Protein AF-A0A844EDI8-F1 (afdb_monomer)

Foldseek 3Di:
DPDDADPVVLVVLLVVLVVLVVVLCVDPLLVPDDPLLNVLLSVLSNQLSNCLCVPVVDDQQRDALVSLCCSLLQVCLAPDQDDLSNLLSNLSSVLSSLVSCCVVVVYPPSVRNNVSSVPDDSVSSVVSNVPVVSYDPVSVVVNCVVVVD

Secondary structure (DSSP, 8-state):
------HHHHHHHHHHHHHHHHHHHTSHHHHTS-HHHHHHHHHHHHHHHHHHHHHH---GGG--HHHHHHIIIIIHHHH----HHHHHHHHHHHHHHHHHHHHTTS-S-HHHHHHHHHT--HHHHHHHHH-GGG--HHHHHHHHHHHT-

Solvent-accessible surface area (backbone atoms only — not comparable to full-atom values): 8331 Å² total; per-residue (Å²): 132,84,88,72,94,48,70,70,58,50,50,52,51,51,53,50,48,51,57,49,47,61,56,43,64,78,34,72,63,47,67,72,44,53,72,67,32,54,73,38,35,66,59,51,55,50,50,50,54,50,50,33,32,75,77,65,71,34,51,67,79,62,68,43,42,66,56,52,44,45,40,58,63,44,47,40,27,19,61,54,68,72,57,70,67,47,52,66,25,45,58,66,40,49,47,45,48,42,53,51,34,33,78,68,68,52,29,86,58,41,69,54,44,42,54,38,50,69,72,56,57,62,64,58,39,58,54,39,52,69,41,68,89,53,38,41,75,67,22,51,56,51,42,32,67,74,72,71,105

Structure (mmCIF, N/CA/C/O backbone):
data_AF-A0A844EDI8-F1
#
_entry.id   AF-A0A844EDI8-F1
#
loop_
_atom_site.group_PDB
_atom_site.id
_atom_site.type_symbol
_atom_site.label_atom_id
_atom_site.label_alt_id
_atom_site.label_comp_id
_atom_site.label_asym_id
_atom_site.label_entity_id
_atom_site.label_seq_id
_atom_site.pdbx_PDB_ins_code
_atom_site.Cartn_x
_atom_site.Cartn_y
_atom_site.Cartn_z
_atom_site.occupancy
_atom_site.B_iso_or_equiv
_atom_site.auth_seq_id
_atom_site.auth_comp_id
_atom_site.auth_asym_id
_atom_site.auth_atom_id
_atom_site.pdbx_PDB_model_num
ATOM 1 N N . MET A 1 1 ? -7.913 26.130 6.653 1.00 49.84 1 MET A N 1
ATOM 2 C CA . MET A 1 1 ? -6.502 25.740 6.841 1.00 49.84 1 MET A CA 1
ATOM 3 C C . MET A 1 1 ? -6.221 24.558 5.940 1.00 49.84 1 MET A C 1
ATOM 5 O O . MET A 1 1 ? -6.791 23.494 6.164 1.00 49.84 1 MET A O 1
ATOM 9 N N . GLU A 1 2 ? -5.421 24.758 4.898 1.00 63.56 2 GLU A N 1
ATOM 10 C CA . GLU A 1 2 ? -4.873 23.645 4.121 1.00 63.56 2 GLU A CA 1
ATOM 11 C C . GLU A 1 2 ? -3.964 22.821 5.035 1.00 63.56 2 GLU A C 1
ATOM 13 O O . GLU A 1 2 ? -3.170 23.378 5.795 1.00 63.56 2 GLU A O 1
ATOM 18 N N . GLN A 1 3 ? -4.125 21.497 5.033 1.00 73.31 3 GLN A N 1
ATOM 19 C CA . GLN A 1 3 ? -3.172 20.645 5.735 1.00 73.31 3 GLN A CA 1
ATOM 20 C C . GLN A 1 3 ? -1.821 20.768 5.035 1.00 73.31 3 GLN A C 1
ATOM 22 O O . GLN A 1 3 ? -1.755 20.678 3.813 1.00 73.31 3 GLN A O 1
ATOM 27 N N . GLN A 1 4 ? -0.761 20.959 5.813 1.00 85.88 4 GLN A N 1
ATOM 28 C CA . GLN A 1 4 ? 0.613 20.949 5.326 1.00 85.88 4 GLN A CA 1
ATOM 29 C C . GLN A 1 4 ? 1.324 19.696 5.827 1.00 85.88 4 GLN A C 1
ATOM 31 O O . GLN A 1 4 ? 0.947 19.111 6.847 1.00 85.88 4 GLN A O 1
ATOM 36 N N . TYR A 1 5 ? 2.349 19.274 5.091 1.00 90.19 5 TYR A N 1
ATOM 37 C CA . TYR A 1 5 ? 3.198 18.169 5.508 1.00 90.19 5 TYR A CA 1
ATOM 38 C C . TYR A 1 5 ? 3.889 18.491 6.840 1.00 90.19 5 TYR A C 1
ATOM 40 O O . TYR A 1 5 ? 4.340 19.610 7.071 1.00 90.19 5 TYR A O 1
ATOM 48 N N . SER A 1 6 ? 3.989 17.486 7.708 1.00 92.94 6 SER A N 1
ATOM 49 C CA . SER A 1 6 ? 4.688 17.573 8.989 1.00 92.94 6 SER A CA 1
ATOM 50 C C . SER A 1 6 ? 5.499 16.305 9.204 1.00 92.94 6 SER A C 1
ATOM 52 O O . SER A 1 6 ? 4.940 15.208 9.185 1.00 92.94 6 SER A O 1
ATOM 54 N N . GLU A 1 7 ? 6.802 16.458 9.435 1.00 91.88 7 GLU A N 1
ATOM 55 C CA . GLU A 1 7 ? 7.708 15.341 9.726 1.00 91.88 7 GLU A CA 1
ATOM 56 C C . GLU A 1 7 ? 7.331 14.617 11.017 1.00 91.88 7 GLU A C 1
ATOM 58 O O . GLU A 1 7 ? 7.345 13.392 11.066 1.00 91.88 7 GLU A O 1
ATOM 63 N N . VAL A 1 8 ? 6.900 15.361 12.038 1.00 92.75 8 VAL A N 1
ATOM 64 C CA . VAL A 1 8 ? 6.446 14.792 13.314 1.00 92.75 8 VAL A CA 1
ATOM 65 C C . VAL A 1 8 ? 5.238 13.877 13.104 1.00 92.75 8 VAL A C 1
ATOM 67 O O . VAL A 1 8 ? 5.166 12.785 13.665 1.00 92.75 8 VAL A O 1
ATOM 70 N N . GLU A 1 9 ? 4.282 14.296 12.277 1.00 92.25 9 GLU A N 1
ATOM 71 C CA . GLU A 1 9 ? 3.125 13.463 11.940 1.00 92.25 9 GLU A CA 1
ATOM 72 C C . GLU A 1 9 ? 3.503 12.291 11.021 1.00 92.25 9 GLU A C 1
ATOM 74 O O . GLU A 1 9 ? 2.977 11.190 11.193 1.00 92.25 9 GLU A O 1
ATOM 79 N N . ALA A 1 10 ? 4.455 12.480 10.101 1.00 91.62 10 ALA A N 1
ATOM 80 C CA . ALA A 1 10 ? 4.988 11.389 9.287 1.00 91.62 10 ALA A CA 1
ATOM 81 C C . ALA A 1 10 ? 5.599 10.293 10.173 1.00 91.62 10 ALA A C 1
ATOM 83 O O . ALA A 1 10 ? 5.249 9.122 10.026 1.00 91.62 10 ALA A O 1
ATOM 84 N N . GLU A 1 11 ? 6.432 10.673 11.144 1.00 92.62 11 GLU A N 1
ATOM 85 C CA . GLU A 1 11 ? 7.058 9.751 12.093 1.00 92.62 11 GLU A CA 1
ATOM 86 C C . GLU A 1 11 ? 6.005 9.001 12.913 1.00 92.62 11 GLU A C 1
ATOM 88 O O . GLU A 1 11 ? 6.037 7.774 13.017 1.00 92.62 11 GLU A O 1
ATOM 93 N N . LYS A 1 12 ? 4.973 9.703 13.402 1.00 94.38 12 LYS A N 1
ATOM 94 C CA . LYS A 1 12 ? 3.835 9.055 14.074 1.00 94.38 12 LYS A CA 1
ATOM 95 C C . LYS A 1 12 ? 3.142 8.040 13.171 1.00 94.38 12 LYS A C 1
ATOM 97 O O . LYS A 1 12 ? 2.712 6.988 13.651 1.00 94.38 12 LYS A O 1
ATOM 102 N N . HIS A 1 13 ? 2.975 8.327 11.882 1.00 92.81 13 HIS A N 1
ATOM 103 C CA . HIS A 1 13 ? 2.382 7.378 10.944 1.00 92.81 13 HIS A CA 1
ATOM 104 C C . HIS A 1 13 ? 3.273 6.151 10.725 1.00 92.81 13 HIS A C 1
ATOM 106 O O . HIS A 1 13 ? 2.755 5.029 10.737 1.00 92.81 13 HIS A O 1
ATOM 112 N N . PHE A 1 14 ? 4.590 6.331 10.609 1.00 92.75 14 PHE A N 1
ATOM 113 C CA . PHE A 1 14 ? 5.545 5.228 10.506 1.00 92.75 14 PHE A CA 1
ATOM 114 C C . PHE A 1 14 ? 5.565 4.356 11.760 1.00 92.75 14 PHE A C 1
ATOM 116 O O . PHE A 1 14 ? 5.461 3.131 11.657 1.00 92.75 14 PHE A O 1
ATOM 123 N N . GLU A 1 15 ? 5.606 4.966 12.940 1.00 95.06 15 GLU A N 1
ATOM 124 C CA . GLU A 1 15 ? 5.621 4.256 14.217 1.00 95.06 15 GLU A CA 1
ATOM 125 C C . GLU A 1 15 ? 4.329 3.474 14.462 1.00 95.06 15 GLU A C 1
ATOM 127 O O . GLU A 1 15 ? 4.355 2.284 14.796 1.00 95.06 15 GLU A O 1
ATOM 132 N N . ASN A 1 16 ? 3.177 4.090 14.191 1.00 95.69 16 ASN A N 1
ATOM 133 C CA . ASN A 1 16 ? 1.897 3.392 14.252 1.00 95.69 16 ASN A CA 1
ATOM 134 C C . ASN A 1 16 ? 1.854 2.210 13.276 1.00 95.69 16 ASN A C 1
ATOM 136 O O . ASN A 1 16 ? 1.475 1.104 13.670 1.00 95.69 16 ASN A O 1
ATOM 140 N N . ASN A 1 17 ? 2.292 2.408 12.027 1.00 96.56 17 ASN A N 1
ATOM 141 C CA . ASN A 1 17 ? 2.362 1.335 11.038 1.00 96.56 17 ASN A CA 1
ATOM 142 C C . ASN A 1 17 ? 3.282 0.199 11.499 1.00 96.56 17 ASN A C 1
ATOM 144 O O . ASN A 1 17 ? 2.908 -0.965 11.375 1.00 96.56 17 ASN A O 1
ATOM 148 N N . ARG A 1 18 ? 4.442 0.512 12.089 1.00 96.62 18 ARG A N 1
ATOM 149 C CA . ARG A 1 18 ? 5.388 -0.473 12.636 1.00 96.62 18 ARG A CA 1
ATOM 150 C C . ARG A 1 18 ? 4.737 -1.328 13.721 1.00 96.62 18 ARG A C 1
ATOM 152 O O . ARG A 1 18 ? 4.816 -2.558 13.671 1.00 96.62 18 ARG A O 1
ATOM 159 N N . LEU A 1 19 ? 4.052 -0.699 14.676 1.00 97.56 19 LEU A N 1
ATOM 160 C CA . LEU A 1 19 ? 3.335 -1.397 15.747 1.00 97.56 19 LEU A CA 1
ATOM 161 C C . LEU A 1 19 ? 2.198 -2.269 15.200 1.00 97.56 19 LEU A C 1
ATOM 163 O O . LEU A 1 19 ? 2.032 -3.421 15.610 1.00 97.56 19 LEU A O 1
ATOM 167 N N . TRP A 1 20 ? 1.426 -1.748 14.249 1.00 97.50 20 TRP A N 1
ATOM 168 C CA . TRP A 1 20 ? 0.346 -2.494 13.608 1.00 97.50 20 TRP A CA 1
ATOM 169 C C . TRP A 1 20 ? 0.871 -3.647 12.763 1.00 97.50 20 TRP A C 1
ATOM 171 O O . TRP A 1 20 ? 0.285 -4.724 12.788 1.00 97.50 20 TRP A O 1
ATOM 181 N N . PHE A 1 21 ? 1.987 -3.469 12.060 1.00 97.94 21 PHE A N 1
ATOM 182 C CA . PHE A 1 21 ? 2.604 -4.519 11.261 1.00 97.94 21 PHE A CA 1
ATOM 183 C C . PHE A 1 21 ? 3.114 -5.668 12.138 1.00 97.94 21 PHE A C 1
ATOM 185 O O . PHE A 1 21 ? 2.830 -6.824 11.837 1.00 97.94 21 PHE A O 1
ATOM 192 N N . ARG A 1 22 ? 3.752 -5.377 13.281 1.00 97.88 22 ARG A N 1
ATOM 193 C CA . ARG A 1 22 ? 4.135 -6.416 14.258 1.00 97.88 22 ARG A CA 1
ATOM 194 C C . ARG A 1 22 ? 2.935 -7.247 14.713 1.00 97.88 22 ARG A C 1
ATOM 196 O O . ARG A 1 22 ? 3.015 -8.468 14.787 1.00 97.88 22 ARG A O 1
ATOM 203 N N . ARG A 1 23 ? 1.792 -6.599 14.965 1.00 97.75 23 ARG A N 1
ATOM 204 C CA . ARG A 1 23 ? 0.539 -7.303 15.284 1.00 97.75 23 ARG A CA 1
ATOM 205 C C . ARG A 1 23 ? -0.009 -8.073 14.085 1.00 97.75 23 ARG A C 1
ATOM 207 O O . ARG A 1 23 ? -0.457 -9.199 14.247 1.00 97.75 23 ARG A O 1
ATOM 214 N N . PHE A 1 24 ? 0.054 -7.512 12.881 1.00 98.25 24 PHE A N 1
ATOM 215 C CA . PHE A 1 24 ? -0.376 -8.188 11.660 1.00 98.25 24 PHE A CA 1
ATOM 216 C C . PHE A 1 24 ? 0.369 -9.512 11.463 1.00 98.25 24 PHE A C 1
ATOM 218 O O . PHE A 1 24 ? -0.272 -10.517 11.149 1.00 98.25 24 PHE A O 1
ATOM 225 N N . GLN A 1 25 ? 1.678 -9.546 11.736 1.00 98.06 25 GLN A N 1
ATOM 226 C CA . GLN A 1 25 ? 2.520 -10.740 11.599 1.00 98.06 25 GLN A CA 1
ATOM 227 C C . GLN A 1 25 ? 2.043 -11.941 12.429 1.00 98.06 25 GLN A C 1
ATOM 229 O O . GLN A 1 25 ? 2.274 -13.087 12.037 1.00 98.06 25 GLN A O 1
ATOM 234 N N . THR A 1 26 ? 1.334 -11.716 13.539 1.00 97.12 26 THR A N 1
ATOM 235 C CA . THR A 1 26 ? 0.826 -12.804 14.390 1.00 97.12 26 THR A CA 1
ATOM 236 C C . THR A 1 26 ? -0.496 -13.393 13.887 1.00 97.12 26 THR A C 1
ATOM 238 O O . THR A 1 26 ? -0.898 -14.476 14.320 1.00 97.12 26 THR A O 1
ATOM 241 N N . THR A 1 27 ? -1.163 -12.730 12.937 1.00 97.12 27 THR A N 1
ATOM 242 C CA . THR A 1 27 ? -2.514 -13.086 12.487 1.00 97.12 27 THR A CA 1
ATOM 243 C C . THR A 1 27 ? -2.552 -14.218 11.460 1.00 97.12 27 THR A C 1
ATOM 245 O O . THR A 1 27 ? -1.626 -14.427 10.670 1.00 97.12 27 THR A O 1
ATOM 248 N N . ARG A 1 28 ? -3.703 -14.903 11.375 1.00 94.25 28 ARG A N 1
ATOM 249 C CA . ARG A 1 28 ? -3.989 -15.867 10.296 1.00 94.25 28 ARG A CA 1
ATOM 250 C C . ARG A 1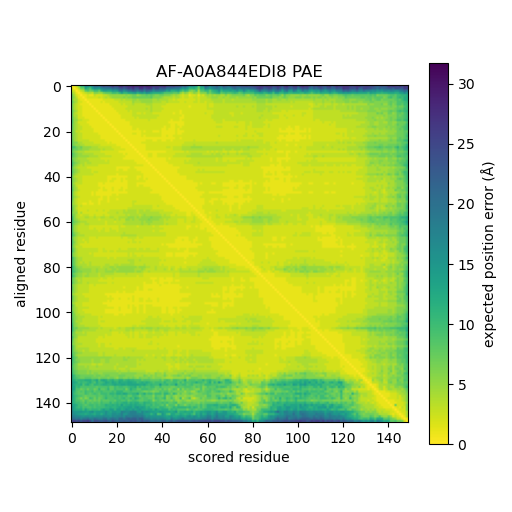 28 ? -3.915 -15.217 8.910 1.00 94.25 28 ARG A C 1
ATOM 252 O O . ARG A 1 28 ? -3.509 -15.883 7.963 1.00 94.25 28 ARG A O 1
ATOM 259 N N . SER A 1 29 ? -4.280 -13.939 8.788 1.00 92.75 29 SER A N 1
ATOM 260 C CA . SER A 1 29 ? -4.177 -13.193 7.530 1.00 92.75 29 SER A CA 1
ATOM 261 C C . SER A 1 29 ? -2.733 -13.146 7.036 1.00 92.75 29 SER A C 1
ATOM 263 O O . SER A 1 29 ? -2.483 -13.522 5.897 1.00 92.75 29 SER A O 1
ATOM 265 N N . TYR A 1 30 ? -1.771 -12.801 7.892 1.00 96.94 30 TYR A N 1
ATOM 266 C CA . TYR A 1 30 ? -0.358 -12.797 7.509 1.00 96.94 30 TYR A CA 1
ATOM 267 C C . TYR A 1 30 ? 0.179 -14.197 7.192 1.00 96.94 30 TYR A C 1
ATOM 269 O O . TYR A 1 30 ? 0.911 -14.375 6.223 1.00 96.94 30 TYR A O 1
ATOM 277 N N . ARG A 1 31 ? -0.230 -15.225 7.948 1.00 96.00 31 ARG A N 1
ATOM 278 C CA . ARG A 1 31 ? 0.190 -16.619 7.689 1.00 96.00 31 ARG A CA 1
ATOM 279 C C . ARG A 1 31 ? -0.254 -17.153 6.324 1.00 96.00 31 ARG A C 1
ATOM 281 O O . ARG A 1 31 ? 0.378 -18.066 5.810 1.00 96.00 31 ARG A O 1
ATOM 288 N N . LYS A 1 32 ? -1.321 -16.594 5.740 1.00 96.44 32 LYS A N 1
ATOM 289 C CA . LYS A 1 32 ? -1.803 -16.934 4.391 1.00 96.44 32 LYS A CA 1
ATOM 290 C C . LYS A 1 32 ? -1.035 -16.230 3.263 1.00 96.44 32 LYS A C 1
ATOM 292 O O . LYS A 1 32 ? -1.393 -16.423 2.103 1.00 96.44 32 LYS A O 1
ATOM 297 N N . LEU A 1 33 ? -0.059 -15.378 3.579 1.00 97.88 33 LEU A N 1
ATOM 298 C CA . LEU A 1 33 ? 0.845 -14.813 2.581 1.00 97.88 33 LEU A CA 1
ATOM 299 C C . LEU A 1 33 ? 1.923 -15.838 2.210 1.00 97.88 33 LEU A C 1
ATOM 301 O O . LEU A 1 33 ? 2.457 -16.553 3.067 1.00 97.88 33 LEU A O 1
ATOM 305 N N . THR A 1 34 ? 2.279 -15.883 0.932 1.00 97.81 34 THR A N 1
ATOM 306 C CA . THR A 1 34 ? 3.388 -16.709 0.442 1.00 97.81 34 THR A CA 1
ATOM 307 C C . THR A 1 34 ? 4.724 -16.240 1.038 1.00 97.81 34 THR A C 1
ATOM 309 O O . THR A 1 34 ? 4.826 -15.177 1.655 1.00 97.81 34 THR A O 1
ATOM 312 N N . LYS A 1 35 ? 5.788 -17.044 0.911 1.00 97.25 35 LYS A N 1
ATOM 313 C CA . LYS A 1 35 ? 7.133 -16.648 1.369 1.00 97.25 35 LYS A CA 1
ATOM 314 C C . LYS A 1 35 ? 7.609 -15.312 0.753 1.00 97.25 35 LYS A C 1
ATOM 316 O O . LYS A 1 35 ? 8.016 -14.457 1.541 1.00 97.25 35 LYS A O 1
ATOM 321 N N . PRO A 1 36 ? 7.533 -15.083 -0.578 1.00 95.88 36 PRO A N 1
ATOM 322 C CA . PRO A 1 36 ? 7.923 -13.794 -1.160 1.00 95.88 36 PRO A CA 1
ATOM 323 C C . PRO A 1 36 ? 7.028 -12.636 -0.700 1.00 95.88 36 PRO A C 1
ATOM 325 O O . PRO A 1 36 ? 7.542 -11.569 -0.375 1.00 95.88 36 PRO A O 1
ATOM 328 N N . GLU A 1 37 ? 5.716 -12.855 -0.569 1.00 98.19 37 GLU A N 1
ATOM 329 C CA . GLU A 1 37 ? 4.800 -11.827 -0.061 1.00 98.19 37 GLU A CA 1
ATOM 330 C C . GLU A 1 37 ? 5.141 -11.415 1.373 1.00 98.19 37 GLU A C 1
ATOM 332 O O . GLU A 1 37 ? 5.179 -10.227 1.674 1.00 98.19 37 GLU A O 1
ATOM 337 N N . ARG A 1 38 ? 5.437 -12.376 2.261 1.00 97.88 38 ARG A N 1
ATOM 338 C CA . ARG A 1 38 ? 5.860 -12.090 3.643 1.00 97.88 38 ARG A CA 1
ATOM 339 C C . ARG A 1 38 ? 7.177 -11.326 3.696 1.00 97.88 38 ARG A C 1
ATOM 341 O O . ARG A 1 38 ? 7.291 -10.401 4.494 1.00 97.88 38 ARG A O 1
ATOM 348 N N . ALA A 1 39 ? 8.138 -11.691 2.848 1.00 96.00 39 ALA A N 1
ATOM 349 C CA . ALA A 1 39 ? 9.423 -11.001 2.763 1.00 96.00 39 ALA A CA 1
ATOM 350 C C . ALA A 1 39 ? 9.257 -9.533 2.331 1.00 96.00 39 ALA A C 1
ATOM 352 O O . ALA A 1 39 ? 9.911 -8.654 2.882 1.00 96.00 39 ALA A O 1
ATOM 353 N N . ALA A 1 40 ? 8.338 -9.254 1.402 1.00 96.50 40 ALA A N 1
ATOM 354 C CA . ALA A 1 40 ? 8.058 -7.897 0.937 1.00 96.50 40 ALA A CA 1
ATOM 355 C C . ALA A 1 40 ? 7.082 -7.118 1.842 1.00 96.50 40 ALA A C 1
ATOM 357 O O . ALA A 1 40 ? 7.015 -5.891 1.761 1.00 96.50 40 ALA A O 1
ATOM 358 N N . ALA A 1 41 ? 6.316 -7.801 2.700 1.00 97.75 41 ALA A N 1
ATOM 359 C CA . ALA A 1 41 ? 5.140 -7.222 3.346 1.00 97.75 41 ALA A CA 1
ATOM 360 C C . ALA A 1 41 ? 5.439 -5.997 4.217 1.00 97.75 41 ALA A C 1
ATOM 362 O O . ALA A 1 41 ? 4.669 -5.040 4.193 1.00 97.75 41 ALA A O 1
ATOM 363 N N . GLY A 1 42 ? 6.541 -6.021 4.972 1.00 97.00 42 GLY A N 1
ATOM 364 C CA . GLY A 1 42 ? 6.913 -4.905 5.848 1.00 97.00 42 GLY A CA 1
ATOM 365 C C . GLY A 1 42 ? 7.237 -3.645 5.055 1.00 97.00 42 GLY A C 1
ATOM 366 O O . GLY A 1 42 ? 6.735 -2.567 5.362 1.00 97.00 42 GLY A O 1
ATOM 367 N N . TYR A 1 43 ? 8.008 -3.802 3.978 1.00 96.38 43 TYR A N 1
ATOM 368 C CA . TYR A 1 43 ? 8.361 -2.686 3.112 1.00 96.38 43 TYR A CA 1
ATOM 369 C C . TYR A 1 43 ? 7.148 -2.157 2.337 1.00 96.38 43 TYR A C 1
ATOM 371 O O . TYR A 1 43 ? 6.957 -0.949 2.273 1.00 96.38 43 TYR A O 1
ATOM 379 N N . ILE A 1 44 ? 6.274 -3.035 1.824 1.00 98.31 44 ILE A N 1
ATOM 380 C CA . ILE A 1 44 ? 5.047 -2.637 1.110 1.00 98.31 44 ILE A CA 1
ATOM 381 C C . ILE A 1 44 ? 4.141 -1.768 1.993 1.00 98.31 44 ILE A C 1
ATOM 383 O O . ILE A 1 44 ? 3.700 -0.704 1.559 1.00 98.31 44 ILE A O 1
ATOM 387 N N . THR A 1 45 ? 3.854 -2.199 3.225 1.00 97.94 45 THR A N 1
ATOM 388 C CA . THR A 1 45 ? 2.943 -1.460 4.119 1.00 97.94 45 THR A CA 1
ATOM 389 C C . THR A 1 45 ? 3.555 -0.140 4.570 1.00 97.94 45 THR A C 1
ATOM 391 O O . THR A 1 45 ? 2.871 0.882 4.580 1.00 97.94 45 THR A O 1
ATOM 394 N N . GLN A 1 46 ? 4.855 -0.133 4.876 1.00 96.94 46 GLN A N 1
ATOM 395 C CA . GLN A 1 46 ? 5.585 1.079 5.230 1.00 96.94 46 GLN A CA 1
ATOM 396 C C . GLN A 1 46 ? 5.628 2.082 4.072 1.00 96.94 46 GLN A C 1
ATOM 398 O O . GLN A 1 46 ? 5.337 3.260 4.278 1.00 96.94 46 GLN A O 1
ATOM 403 N N . ALA A 1 47 ? 5.932 1.619 2.858 1.00 96.62 47 ALA A N 1
ATOM 404 C CA . ALA A 1 47 ? 5.946 2.459 1.667 1.00 96.62 47 ALA A CA 1
ATOM 405 C C . ALA A 1 47 ? 4.556 3.035 1.377 1.00 96.62 47 ALA A C 1
ATOM 407 O O . ALA A 1 47 ? 4.440 4.222 1.085 1.00 96.62 47 ALA A O 1
ATOM 408 N N . PHE A 1 48 ? 3.495 2.234 1.525 1.00 97.88 48 PHE A N 1
ATOM 409 C CA . PHE A 1 48 ? 2.126 2.715 1.356 1.00 97.88 48 PHE A CA 1
ATOM 410 C C . PHE A 1 48 ? 1.801 3.866 2.310 1.00 97.88 48 PHE A C 1
ATOM 412 O O . PHE A 1 48 ? 1.347 4.918 1.866 1.00 97.88 48 PHE A O 1
ATOM 419 N N . VAL A 1 49 ? 2.054 3.690 3.611 1.00 96.62 49 VAL A N 1
ATOM 420 C CA . VAL A 1 49 ? 1.763 4.719 4.622 1.00 96.62 49 VAL A CA 1
ATOM 421 C C . VAL A 1 49 ? 2.584 5.982 4.374 1.00 96.62 49 VAL A C 1
ATOM 423 O O . VAL A 1 49 ? 2.028 7.080 4.389 1.00 96.62 49 VAL A O 1
ATOM 426 N N . GLY A 1 50 ? 3.880 5.827 4.089 1.00 95.62 50 GLY A N 1
ATOM 427 C CA . GLY A 1 50 ? 4.778 6.946 3.820 1.00 95.62 50 GLY A CA 1
ATOM 428 C C . GLY A 1 50 ? 4.372 7.745 2.583 1.00 95.62 50 GLY A C 1
ATOM 429 O O . GLY A 1 50 ? 4.273 8.968 2.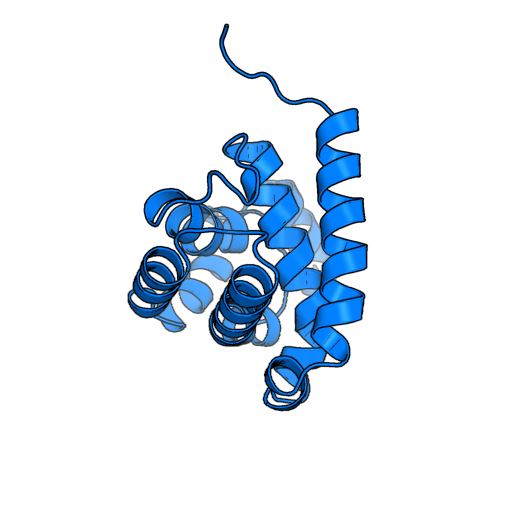649 1.00 95.62 50 GLY A O 1
ATOM 430 N N . LEU A 1 51 ? 4.083 7.069 1.467 1.00 96.38 51 LEU A N 1
ATOM 431 C CA . LEU A 1 51 ? 3.701 7.725 0.214 1.00 96.38 51 LEU A CA 1
ATOM 432 C C . LEU A 1 51 ? 2.304 8.357 0.298 1.00 96.38 51 LEU A C 1
ATOM 434 O O . LEU A 1 51 ? 2.132 9.493 -0.139 1.00 96.38 51 LEU A O 1
ATOM 438 N N . ALA A 1 52 ? 1.332 7.676 0.914 1.00 96.38 52 ALA A N 1
ATOM 439 C CA . ALA A 1 52 ? -0.009 8.224 1.120 1.00 96.38 52 ALA A CA 1
ATOM 440 C C . ALA A 1 52 ? 0.021 9.506 1.966 1.00 96.38 52 ALA A C 1
ATOM 442 O O . ALA A 1 52 ? -0.678 10.475 1.667 1.00 96.38 52 ALA A O 1
ATOM 443 N N . TYR A 1 53 ? 0.847 9.545 3.012 1.00 95.62 53 TYR A N 1
ATOM 444 C CA . TYR A 1 53 ? 0.967 10.751 3.820 1.00 95.62 53 TYR A CA 1
ATOM 445 C C . TYR A 1 53 ? 1.767 11.842 3.104 1.00 95.62 53 TYR A C 1
ATOM 447 O O . TYR A 1 53 ? 1.285 12.963 2.979 1.00 95.62 53 TYR A O 1
ATOM 455 N N . LYS A 1 54 ? 2.949 11.517 2.570 1.00 94.25 54 LYS A N 1
ATOM 456 C CA . LYS A 1 54 ? 3.842 12.501 1.945 1.00 94.25 54 LYS A CA 1
ATOM 457 C C . LYS A 1 54 ? 3.205 13.223 0.756 1.00 94.25 54 LYS A C 1
ATOM 459 O O . LYS A 1 54 ? 3.389 14.426 0.629 1.00 94.25 54 LYS A O 1
ATOM 464 N N . TYR A 1 55 ? 2.473 12.505 -0.096 1.00 93.75 55 TYR A N 1
ATOM 465 C CA . TYR A 1 55 ? 1.969 13.057 -1.359 1.00 93.75 55 TYR A CA 1
ATOM 466 C C . TYR A 1 55 ? 0.477 13.395 -1.344 1.00 93.75 55 TYR A C 1
ATOM 468 O O . TYR A 1 55 ? 0.035 14.199 -2.155 1.00 93.75 55 TYR A O 1
ATOM 476 N N . GLN A 1 56 ? -0.306 12.818 -0.427 1.00 93.94 56 GLN A N 1
ATOM 477 C CA . GLN A 1 56 ? -1.759 13.035 -0.380 1.00 93.94 56 GLN A CA 1
ATOM 478 C C . GLN A 1 56 ? -2.246 13.555 0.984 1.00 93.94 56 GLN A C 1
ATOM 480 O O . GLN A 1 56 ? -3.447 13.774 1.155 1.00 93.94 56 GLN A O 1
ATOM 485 N N . LEU A 1 57 ? -1.350 13.695 1.975 1.00 93.50 57 LEU A N 1
ATOM 486 C CA . LEU A 1 57 ? -1.661 14.043 3.372 1.00 93.50 57 LEU A CA 1
ATOM 487 C C . LEU A 1 57 ? -2.749 13.145 3.979 1.00 93.50 57 LEU A C 1
ATOM 489 O O . LEU A 1 57 ? -3.559 13.550 4.820 1.00 93.50 57 LEU A O 1
ATOM 493 N N . ARG A 1 58 ? -2.783 11.881 3.536 1.00 93.44 58 ARG A N 1
ATOM 494 C CA . ARG A 1 58 ? -3.770 10.902 3.981 1.00 93.44 58 ARG A CA 1
ATOM 495 C C . ARG A 1 58 ? -3.208 10.033 5.091 1.00 93.44 58 ARG A C 1
ATOM 497 O O . ARG A 1 58 ? -2.249 9.289 4.913 1.00 93.44 58 ARG A O 1
ATOM 504 N N . ASN A 1 59 ? -3.901 10.066 6.221 1.00 91.75 59 ASN A N 1
ATOM 505 C CA . ASN A 1 59 ? -3.753 9.083 7.284 1.00 91.75 59 ASN A CA 1
ATOM 506 C C . ASN A 1 59 ? -4.729 7.903 7.080 1.00 91.75 59 ASN A C 1
ATOM 508 O O . ASN A 1 59 ? -5.679 8.023 6.299 1.00 91.75 59 ASN A O 1
ATOM 512 N N . PRO A 1 60 ? -4.556 6.788 7.813 1.00 89.25 60 PRO A N 1
ATOM 513 C CA . PRO A 1 60 ? -5.369 5.583 7.647 1.00 89.25 60 PRO A CA 1
ATOM 514 C C . PRO A 1 60 ? -6.884 5.791 7.691 1.00 89.25 60 PRO A C 1
ATOM 516 O O . PRO A 1 60 ? -7.615 5.200 6.901 1.00 89.25 60 PRO A O 1
ATOM 519 N N . ARG A 1 61 ? -7.371 6.691 8.550 1.00 90.94 61 ARG A N 1
ATOM 520 C CA . ARG A 1 61 ? -8.807 6.990 8.669 1.00 90.94 61 ARG A CA 1
ATOM 521 C C . ARG A 1 61 ? -9.370 7.770 7.479 1.00 90.94 61 ARG A C 1
ATOM 523 O O . ARG A 1 61 ? -10.581 7.921 7.374 1.00 90.94 61 ARG A O 1
ATOM 530 N N . ARG A 1 62 ? -8.505 8.294 6.611 1.00 93.75 62 ARG A N 1
ATOM 531 C CA . ARG A 1 62 ? -8.856 9.137 5.463 1.00 93.75 62 ARG A CA 1
ATOM 532 C C . ARG A 1 62 ? -8.503 8.498 4.123 1.00 93.75 62 ARG A C 1
ATOM 534 O O . ARG A 1 62 ? -8.604 9.184 3.105 1.00 93.75 62 ARG A O 1
ATOM 541 N N . TYR A 1 63 ? -8.089 7.232 4.096 1.00 96.00 63 TYR A N 1
ATOM 542 C CA . TYR A 1 63 ? -7.858 6.521 2.841 1.00 96.00 63 TYR A CA 1
ATOM 543 C C . TYR A 1 63 ? -9.144 6.427 2.021 1.00 96.00 63 TYR A C 1
ATOM 545 O O . TYR A 1 63 ? -10.232 6.221 2.554 1.00 96.00 63 TYR A O 1
ATOM 553 N N . THR A 1 64 ? -9.015 6.581 0.708 1.00 96.81 64 THR A N 1
ATOM 554 C CA . THR A 1 64 ? -10.109 6.477 -0.259 1.00 96.81 64 THR A CA 1
ATOM 555 C C . THR A 1 64 ? -9.713 5.525 -1.383 1.00 96.81 64 THR A C 1
ATOM 557 O O . THR A 1 64 ? -8.543 5.175 -1.540 1.00 96.81 64 THR A O 1
ATOM 560 N N . ALA A 1 65 ? -10.682 5.105 -2.199 1.00 97.19 65 ALA A N 1
ATOM 561 C CA . ALA A 1 65 ? -10.390 4.294 -3.380 1.00 97.19 65 ALA A CA 1
ATOM 562 C C . ALA A 1 65 ? -9.391 4.992 -4.320 1.00 97.19 65 ALA A C 1
ATOM 564 O O . ALA A 1 65 ? -8.449 4.362 -4.796 1.00 97.19 65 ALA A O 1
ATOM 565 N N . THR A 1 66 ? -9.566 6.299 -4.541 1.00 96.62 66 THR A N 1
ATOM 566 C CA . THR A 1 66 ? -8.660 7.117 -5.358 1.00 96.62 66 THR A CA 1
ATOM 567 C C . THR A 1 66 ? -7.261 7.163 -4.758 1.00 96.62 66 THR A C 1
ATOM 569 O O . THR A 1 66 ? -6.295 6.910 -5.470 1.00 96.62 66 THR A O 1
ATOM 572 N N . SER A 1 67 ? -7.151 7.391 -3.443 1.00 94.69 67 SER A N 1
ATOM 573 C CA . SER A 1 67 ? -5.853 7.497 -2.773 1.00 94.69 67 SER A CA 1
ATOM 574 C C . SER A 1 67 ? -5.064 6.185 -2.870 1.00 94.69 67 SER A C 1
ATOM 576 O O . SER A 1 67 ? -3.878 6.199 -3.186 1.00 94.69 67 SER A O 1
ATOM 578 N N . VAL A 1 68 ? -5.733 5.038 -2.678 1.00 96.81 68 VAL A N 1
ATOM 579 C CA . VAL A 1 68 ? -5.132 3.703 -2.837 1.00 96.81 68 VAL A CA 1
ATOM 580 C C . VAL A 1 68 ? -4.644 3.482 -4.264 1.00 96.81 68 VAL A C 1
ATOM 582 O O . VAL A 1 68 ? -3.514 3.037 -4.452 1.00 96.81 68 VAL A O 1
ATOM 585 N N . LYS A 1 69 ? -5.479 3.789 -5.264 1.00 97.25 69 LYS A N 1
ATOM 586 C CA . LYS A 1 69 ? -5.118 3.609 -6.675 1.00 97.25 69 LYS A CA 1
ATOM 587 C C . LYS A 1 69 ? -3.919 4.458 -7.055 1.00 97.25 69 LYS A C 1
ATOM 589 O O . LYS A 1 69 ? -3.004 3.931 -7.663 1.00 97.25 69 LYS A O 1
ATOM 594 N N . GLU A 1 70 ? -3.901 5.724 -6.670 1.00 96.69 70 GLU A N 1
ATOM 595 C CA . GLU A 1 70 ? -2.794 6.629 -6.972 1.00 96.69 70 GLU A CA 1
ATOM 596 C C . GLU A 1 70 ? -1.487 6.183 -6.300 1.00 96.69 70 GLU A C 1
ATOM 598 O O . GLU A 1 70 ? -0.452 6.112 -6.960 1.00 96.69 70 GLU A O 1
ATOM 603 N N . VAL A 1 71 ? -1.522 5.779 -5.024 1.00 97.38 71 VAL A N 1
ATOM 604 C CA . VAL A 1 71 ? -0.318 5.255 -4.359 1.00 97.38 71 VAL A CA 1
ATOM 605 C C . VAL A 1 71 ? 0.193 4.004 -5.073 1.00 97.38 71 VAL A C 1
ATOM 607 O O . VAL A 1 71 ? 1.381 3.900 -5.360 1.00 97.38 71 VAL A O 1
ATOM 610 N N . VAL A 1 72 ? -0.695 3.057 -5.374 1.00 97.25 72 VAL A N 1
ATOM 611 C CA . VAL A 1 72 ? -0.311 1.745 -5.905 1.00 97.25 72 VAL A CA 1
ATOM 612 C C . VAL A 1 72 ? 0.061 1.800 -7.391 1.00 97.25 72 VAL A C 1
ATOM 614 O O . VAL A 1 72 ? 1.025 1.154 -7.781 1.00 97.25 72 VAL A O 1
ATOM 617 N N . LEU A 1 73 ? -0.665 2.549 -8.223 1.00 95.62 73 LEU A N 1
ATOM 618 C CA . LEU A 1 73 ? -0.447 2.611 -9.676 1.00 95.62 73 LEU A CA 1
ATOM 619 C C . LEU A 1 73 ? 0.535 3.696 -10.112 1.00 95.62 73 LEU A C 1
ATOM 621 O O . LEU A 1 73 ? 1.157 3.535 -11.157 1.00 95.62 73 LEU A O 1
ATOM 625 N N . THR A 1 74 ? 0.670 4.777 -9.344 1.00 93.75 74 THR A N 1
ATOM 626 C CA . THR A 1 74 ? 1.515 5.916 -9.722 1.00 93.75 74 THR A CA 1
ATOM 627 C C . THR A 1 74 ? 2.741 5.976 -8.825 1.00 93.75 74 THR A C 1
ATOM 629 O O . THR A 1 74 ? 3.856 5.737 -9.284 1.00 93.75 74 THR A O 1
ATOM 632 N N . LEU A 1 75 ? 2.548 6.199 -7.523 1.00 95.56 75 LEU A N 1
ATOM 633 C CA . LEU A 1 75 ? 3.666 6.491 -6.622 1.00 95.56 75 LEU A CA 1
ATOM 634 C C . LEU A 1 75 ? 4.579 5.281 -6.404 1.00 95.56 75 LEU A C 1
ATOM 636 O O . LEU A 1 75 ? 5.792 5.435 -6.329 1.00 95.56 75 LEU A O 1
ATOM 640 N N . PHE A 1 76 ? 4.038 4.066 -6.329 1.00 95.06 76 PHE A N 1
ATOM 641 C CA . PHE A 1 76 ? 4.847 2.852 -6.198 1.00 95.06 76 PHE A CA 1
ATOM 642 C C . PHE A 1 76 ? 5.757 2.655 -7.425 1.00 95.06 76 PHE A C 1
ATOM 644 O O . PHE A 1 76 ? 6.976 2.597 -7.246 1.00 95.06 76 PHE A O 1
ATOM 651 N N . PRO A 1 77 ? 5.232 2.589 -8.667 1.00 92.31 77 PRO A N 1
ATO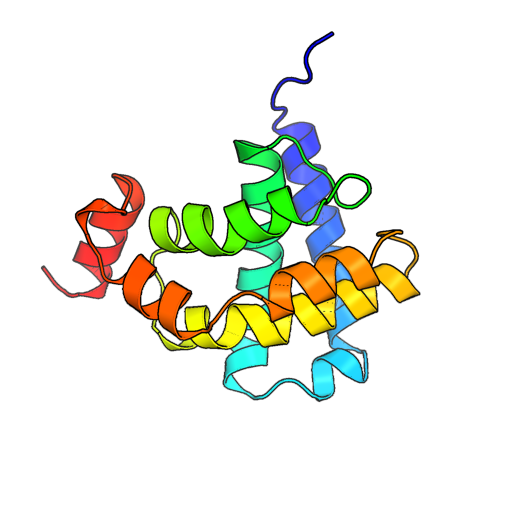M 652 C CA . PRO A 1 77 ? 6.065 2.533 -9.864 1.00 92.31 77 PRO A CA 1
ATOM 653 C C . PRO A 1 77 ? 7.020 3.712 -10.038 1.00 92.31 77 PRO A C 1
ATOM 655 O O . PRO A 1 77 ? 8.118 3.508 -10.546 1.00 92.31 77 PRO A O 1
ATOM 658 N N . GLU A 1 78 ? 6.647 4.918 -9.623 1.00 92.56 78 GLU A N 1
ATOM 659 C CA . GLU A 1 78 ? 7.482 6.108 -9.806 1.00 92.56 78 GLU A CA 1
ATOM 660 C C . GLU A 1 78 ? 8.629 6.194 -8.793 1.00 92.56 78 GLU A C 1
ATOM 662 O O . GLU A 1 78 ? 9.749 6.550 -9.161 1.00 92.56 78 GLU A O 1
ATOM 667 N N . LYS A 1 79 ? 8.358 5.858 -7.526 1.00 92.00 79 LYS A N 1
ATOM 668 C CA . LYS A 1 79 ? 9.242 6.157 -6.388 1.00 92.00 79 LYS A CA 1
ATOM 669 C C . LYS A 1 79 ? 10.011 4.952 -5.859 1.00 92.00 79 LYS A C 1
ATOM 671 O O . LYS A 1 79 ? 11.020 5.125 -5.183 1.00 92.00 79 LYS A O 1
ATOM 676 N N . ILE A 1 80 ? 9.542 3.730 -6.116 1.00 89.88 80 ILE A N 1
ATOM 677 C CA . ILE A 1 80 ? 10.132 2.522 -5.526 1.00 89.88 80 ILE A CA 1
ATOM 678 C C . ILE A 1 80 ? 11.023 1.807 -6.547 1.00 89.88 80 ILE A C 1
ATOM 680 O O . ILE A 1 80 ? 10.559 1.309 -7.580 1.00 89.88 80 ILE A O 1
ATOM 684 N N . ALA A 1 81 ? 12.314 1.731 -6.222 1.00 87.81 81 ALA A N 1
ATOM 685 C CA . ALA A 1 81 ? 13.301 0.886 -6.885 1.00 87.81 81 ALA A CA 1
ATOM 686 C C . ALA A 1 81 ? 13.282 -0.512 -6.243 1.00 87.81 81 ALA A C 1
ATOM 688 O O . ALA A 1 81 ? 13.878 -0.735 -5.192 1.00 87.81 81 ALA A O 1
ATOM 689 N N . ALA A 1 82 ? 12.537 -1.446 -6.837 1.00 87.00 82 ALA A N 1
ATOM 690 C CA . ALA A 1 82 ? 12.402 -2.809 -6.329 1.00 87.00 82 ALA A CA 1
ATOM 691 C C . ALA A 1 82 ? 12.211 -3.824 -7.465 1.00 87.00 82 ALA A C 1
ATOM 693 O O . ALA A 1 82 ? 11.945 -3.468 -8.613 1.00 87.00 82 ALA A O 1
ATOM 694 N N . THR A 1 83 ? 12.343 -5.108 -7.135 1.00 87.94 83 THR A N 1
ATOM 695 C CA . THR A 1 83 ? 12.221 -6.214 -8.094 1.00 87.94 83 THR A CA 1
ATOM 696 C C . THR A 1 83 ? 10.764 -6.494 -8.476 1.00 87.94 83 THR A C 1
ATOM 698 O O . THR A 1 83 ? 9.834 -6.114 -7.764 1.00 87.94 83 THR A O 1
ATOM 701 N N . ASN A 1 84 ? 10.546 -7.256 -9.556 1.00 91.06 84 ASN A N 1
ATOM 702 C CA . ASN A 1 84 ? 9.204 -7.71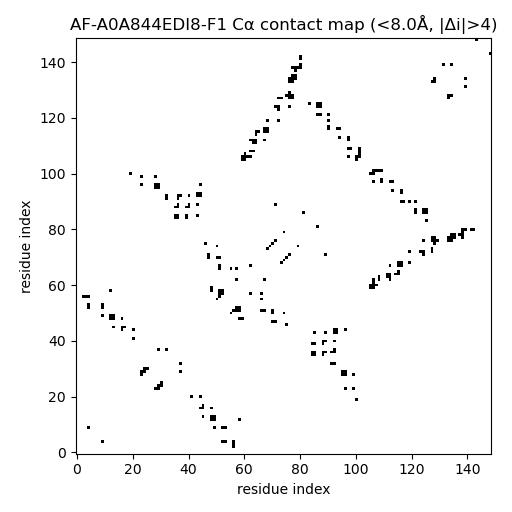8 -9.947 1.00 91.06 84 ASN A CA 1
ATOM 703 C C . ASN A 1 84 ? 8.471 -8.407 -8.779 1.00 91.06 84 ASN A C 1
ATOM 705 O O . ASN A 1 84 ? 7.267 -8.230 -8.626 1.00 91.06 84 ASN A O 1
ATOM 709 N N . VAL A 1 85 ? 9.203 -9.149 -7.933 1.00 91.69 85 VAL A N 1
ATOM 710 C CA . VAL A 1 85 ? 8.652 -9.868 -6.771 1.00 91.69 85 VAL A CA 1
ATOM 711 C C . VAL A 1 85 ? 7.970 -8.913 -5.788 1.00 91.69 85 VAL A C 1
ATOM 713 O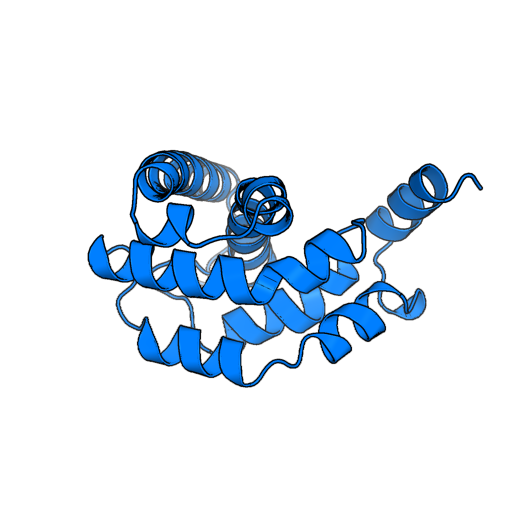 O . VAL A 1 85 ? 6.922 -9.252 -5.234 1.00 91.69 85 VAL A O 1
ATOM 716 N N . PHE A 1 86 ? 8.522 -7.711 -5.592 1.00 94.56 86 PHE A N 1
ATOM 717 C CA . PHE A 1 86 ? 7.880 -6.674 -4.786 1.00 94.56 86 PHE A CA 1
ATOM 718 C C . PHE A 1 86 ? 6.534 -6.281 -5.401 1.00 94.56 86 PHE A C 1
ATOM 720 O O . PHE A 1 86 ? 5.505 -6.407 -4.740 1.00 94.56 86 PHE A O 1
ATOM 727 N N . PHE A 1 87 ? 6.520 -5.896 -6.682 1.00 94.75 87 PHE A N 1
ATOM 728 C CA . PHE A 1 87 ? 5.318 -5.408 -7.366 1.00 94.75 87 PHE A CA 1
ATOM 729 C C . PHE A 1 87 ? 4.219 -6.470 -7.492 1.00 94.75 87 PHE A C 1
ATOM 731 O O . PHE A 1 87 ? 3.045 -6.158 -7.292 1.00 94.75 87 PHE A O 1
ATOM 738 N N . THR A 1 88 ? 4.571 -7.740 -7.718 1.00 96.38 88 THR A N 1
ATOM 739 C CA . THR A 1 88 ? 3.596 -8.844 -7.697 1.00 96.38 88 THR A CA 1
ATOM 740 C C . THR A 1 88 ? 3.015 -9.094 -6.305 1.00 96.38 88 THR A C 1
ATOM 742 O O . THR A 1 88 ? 1.898 -9.592 -6.191 1.00 96.38 88 THR A O 1
ATOM 745 N N . SER A 1 89 ? 3.743 -8.732 -5.245 1.00 97.94 89 SER A N 1
ATOM 746 C CA . SER A 1 89 ? 3.312 -8.914 -3.854 1.00 97.94 89 SER A CA 1
ATOM 747 C C . SER A 1 89 ? 2.436 -7.769 -3.329 1.00 97.94 89 SER A C 1
ATOM 749 O O . SER A 1 89 ? 1.754 -7.948 -2.320 1.00 97.94 89 SER A O 1
ATOM 751 N N . VAL A 1 90 ? 2.408 -6.605 -3.995 1.00 97.81 90 VAL A N 1
ATOM 752 C CA . VAL A 1 90 ? 1.699 -5.398 -3.519 1.00 97.81 90 VAL A CA 1
ATOM 753 C C . VAL A 1 90 ? 0.222 -5.670 -3.248 1.00 97.81 90 VAL A C 1
ATOM 755 O O . VAL A 1 90 ? -0.250 -5.459 -2.133 1.00 97.81 90 VAL A O 1
ATOM 758 N N . ILE A 1 91 ? -0.511 -6.170 -4.243 1.00 97.75 91 ILE A N 1
ATOM 759 C CA . ILE A 1 91 ? -1.959 -6.393 -4.138 1.00 97.75 91 ILE A CA 1
ATOM 760 C C . ILE A 1 91 ? -2.312 -7.411 -3.038 1.00 97.75 91 ILE A C 1
ATOM 762 O O . ILE A 1 91 ? -3.114 -7.065 -2.162 1.00 97.75 91 ILE A O 1
ATOM 766 N N . PRO A 1 92 ? -1.746 -8.639 -3.012 1.00 97.88 92 PRO A N 1
ATOM 767 C CA . PRO A 1 92 ? -2.098 -9.614 -1.981 1.00 97.88 92 PRO A CA 1
ATOM 768 C C . PRO A 1 92 ? -1.719 -9.147 -0.569 1.00 97.88 92 PRO A C 1
ATOM 770 O O . PRO A 1 92 ? -2.512 -9.341 0.358 1.00 97.88 92 PRO A O 1
ATOM 773 N N . VAL A 1 93 ? -0.572 -8.481 -0.389 1.00 98.44 93 VAL A N 1
ATOM 774 C CA . VAL A 1 93 ? -0.171 -7.927 0.915 1.00 98.44 93 VAL A CA 1
ATOM 775 C C . VAL A 1 93 ? -1.134 -6.831 1.360 1.00 98.44 93 VAL A C 1
ATOM 777 O O . VAL A 1 93 ? -1.689 -6.925 2.457 1.00 98.44 93 VAL A O 1
ATOM 780 N N . MET A 1 94 ? -1.370 -5.820 0.519 1.00 98.38 94 MET A N 1
ATOM 781 C CA . MET A 1 94 ? -2.213 -4.674 0.868 1.00 98.38 94 MET A CA 1
ATOM 782 C C . MET A 1 94 ? -3.650 -5.099 1.169 1.00 98.38 94 MET A C 1
ATOM 784 O O . MET A 1 94 ? -4.220 -4.647 2.161 1.00 98.38 94 MET A O 1
ATOM 788 N N . ARG A 1 95 ? -4.209 -6.042 0.395 1.00 98.19 95 ARG A N 1
ATOM 789 C CA . ARG A 1 95 ? -5.549 -6.594 0.651 1.00 98.19 95 ARG A CA 1
ATOM 790 C C . ARG A 1 95 ? -5.636 -7.182 2.059 1.00 98.19 95 ARG A C 1
ATOM 792 O O . ARG A 1 95 ? -6.540 -6.850 2.821 1.00 98.19 95 ARG A O 1
ATOM 799 N N . ARG A 1 96 ? -4.688 -8.047 2.434 1.00 98.25 96 ARG A N 1
ATOM 800 C CA . ARG A 1 96 ? -4.689 -8.685 3.761 1.00 98.25 96 ARG A CA 1
ATOM 801 C C . ARG A 1 96 ? -4.409 -7.699 4.889 1.00 98.25 96 ARG A C 1
ATOM 803 O O . ARG A 1 96 ? -4.976 -7.855 5.971 1.00 98.25 96 ARG A O 1
ATOM 810 N N . TYR A 1 97 ? -3.566 -6.705 4.637 1.00 98.25 97 TYR A N 1
ATOM 811 C CA . TYR A 1 97 ? -3.252 -5.673 5.612 1.00 98.25 97 TYR A CA 1
ATOM 812 C C . TYR A 1 97 ? -4.454 -4.760 5.883 1.00 98.25 97 TYR A C 1
ATOM 814 O O . TYR A 1 97 ? -4.772 -4.523 7.044 1.00 98.25 97 TYR A O 1
ATOM 822 N N . PHE A 1 98 ? -5.199 -4.335 4.857 1.00 97.94 98 PHE A N 1
ATOM 823 C CA . PHE A 1 98 ? -6.433 -3.562 5.044 1.00 97.94 98 PHE A CA 1
ATOM 824 C C . PHE A 1 98 ? -7.511 -4.340 5.796 1.00 97.94 98 PHE A C 1
ATOM 826 O O . PHE A 1 98 ? -8.127 -3.782 6.701 1.00 97.94 98 PHE A O 1
ATOM 833 N N . ILE A 1 99 ? -7.684 -5.636 5.514 1.00 97.31 99 ILE A N 1
ATOM 834 C CA . ILE A 1 99 ? -8.580 -6.491 6.311 1.00 97.31 99 ILE A CA 1
ATOM 835 C C . ILE A 1 99 ? -8.170 -6.459 7.788 1.00 97.31 99 ILE A C 1
ATOM 837 O O . ILE A 1 99 ? -9.004 -6.245 8.665 1.00 97.31 99 ILE A O 1
ATOM 841 N N . PHE A 1 100 ? -6.876 -6.634 8.071 1.00 97.81 100 PHE A N 1
ATOM 842 C CA . PHE A 1 100 ? -6.355 -6.570 9.433 1.00 97.81 100 PHE A CA 1
ATOM 843 C C . PHE A 1 100 ? -6.600 -5.202 10.092 1.00 97.81 100 PHE A C 1
ATOM 845 O O . PHE A 1 100 ? -7.099 -5.152 11.216 1.00 97.81 100 PHE A O 1
ATOM 852 N N . LEU A 1 101 ? -6.299 -4.099 9.403 1.00 97.12 101 LEU A N 1
ATOM 853 C CA . LEU A 1 101 ? -6.536 -2.751 9.921 1.00 97.12 101 LEU A CA 1
ATOM 854 C C . LEU A 1 101 ? -8.021 -2.491 10.193 1.00 97.12 101 LEU A C 1
ATOM 856 O O . LEU A 1 101 ? -8.345 -1.812 11.166 1.00 97.12 101 LEU A O 1
ATOM 860 N N . GLY A 1 102 ? -8.905 -3.057 9.372 1.00 96.88 102 GLY A N 1
ATOM 861 C CA . GLY A 1 102 ? -10.349 -3.034 9.565 1.00 96.88 102 GLY A CA 1
ATOM 862 C C . GLY A 1 102 ? -10.788 -3.704 10.858 1.00 96.88 102 GLY A C 1
ATOM 863 O O . GLY A 1 102 ? -11.441 -3.081 11.689 1.00 96.88 102 GLY A O 1
ATOM 864 N N . VAL A 1 103 ? -10.348 -4.949 11.070 1.00 96.19 103 VAL A N 1
ATOM 865 C CA . VAL A 1 103 ? -10.618 -5.713 12.303 1.00 96.19 103 VAL A CA 1
ATOM 866 C C . VAL A 1 103 ? -10.063 -5.002 13.544 1.00 96.19 103 VAL A C 1
ATOM 868 O O . VAL A 1 103 ? -10.620 -5.115 14.627 1.00 96.19 103 VAL A O 1
ATOM 871 N N . GLN A 1 104 ? -8.969 -4.250 13.408 1.00 95.75 104 GLN A N 1
ATOM 872 C CA . GLN A 1 104 ? -8.378 -3.456 14.492 1.00 95.75 104 GLN A CA 1
ATOM 873 C C . GLN A 1 104 ? -8.965 -2.035 14.619 1.00 95.75 104 GLN A C 1
ATOM 875 O O . GLN A 1 104 ? -8.418 -1.214 15.367 1.00 95.75 104 GLN A O 1
ATOM 880 N N . HIS A 1 105 ? -10.031 -1.723 13.874 1.00 95.50 105 HIS A N 1
ATOM 881 C CA . HIS A 1 105 ? -10.700 -0.417 13.821 1.00 95.50 105 HIS A CA 1
ATOM 882 C C . HIS A 1 105 ? -9.754 0.763 13.519 1.00 95.50 105 HIS A C 1
ATOM 884 O O . HIS A 1 105 ? -9.929 1.880 14.015 1.00 95.50 105 HIS A O 1
ATOM 890 N N . LYS A 1 106 ? -8.699 0.525 12.729 1.00 95.88 106 LYS A N 1
ATOM 891 C CA . LYS A 1 106 ? -7.743 1.563 12.293 1.00 95.88 106 LYS A CA 1
ATOM 892 C C . LYS A 1 106 ? -8.190 2.258 11.013 1.00 95.88 106 LYS A C 1
ATOM 894 O O . LYS A 1 106 ? -7.844 3.418 10.803 1.00 95.88 106 LYS A O 1
ATOM 899 N N . ILE A 1 107 ? -8.993 1.565 10.212 1.00 95.88 107 ILE A N 1
ATOM 900 C CA . ILE A 1 107 ? -9.684 2.082 9.030 1.00 95.88 107 ILE A CA 1
ATOM 901 C C . ILE A 1 107 ? -11.160 1.677 9.099 1.00 95.88 107 ILE A C 1
ATOM 903 O O . ILE A 1 107 ? -11.485 0.660 9.709 1.00 95.88 107 ILE A O 1
ATOM 907 N N . SER A 1 108 ? -12.046 2.461 8.486 1.00 93.25 108 SER A N 1
ATOM 908 C CA . SER A 1 108 ? -13.501 2.238 8.532 1.00 93.25 108 SER A CA 1
ATOM 909 C C . SER A 1 108 ? -14.100 1.749 7.211 1.00 93.25 108 SER A C 1
ATOM 911 O O . SER A 1 108 ? -15.179 1.172 7.211 1.00 93.25 108 SER A O 1
ATOM 913 N N . ASN A 1 109 ? -13.415 1.944 6.082 1.00 96.06 109 ASN A N 1
ATOM 914 C CA . ASN A 1 109 ? -13.939 1.712 4.732 1.00 96.06 109 ASN A CA 1
ATOM 915 C C . ASN A 1 109 ? -13.229 0.560 3.998 1.00 96.06 109 ASN A C 1
ATOM 917 O O . ASN A 1 109 ? -12.932 0.658 2.808 1.00 96.06 109 ASN A O 1
ATOM 921 N N . VAL A 1 110 ? -12.952 -0.528 4.719 1.00 97.00 110 VAL A N 1
ATOM 922 C CA . VAL A 1 110 ? -12.170 -1.688 4.252 1.00 97.00 110 VAL A CA 1
ATOM 923 C C . VAL A 1 110 ? -12.637 -2.189 2.884 1.00 97.00 110 VAL A C 1
ATOM 925 O O . VAL A 1 110 ? -11.818 -2.307 1.976 1.00 97.00 110 VAL A O 1
ATOM 928 N N . ASP A 1 111 ? -13.940 -2.418 2.710 1.00 97.56 111 ASP A N 1
ATOM 929 C CA . ASP A 1 111 ? -14.501 -2.958 1.465 1.00 97.56 111 ASP A CA 1
ATOM 930 C C . ASP A 1 111 ? -14.250 -2.039 0.268 1.00 97.56 111 ASP A C 1
ATOM 932 O O . ASP A 1 111 ? -13.916 -2.503 -0.822 1.00 97.56 111 ASP A O 1
ATOM 936 N N . THR A 1 112 ? -14.339 -0.724 0.472 1.00 97.81 112 THR A N 1
ATOM 937 C CA . THR A 1 112 ? -14.034 0.274 -0.559 1.00 97.81 112 THR A CA 1
ATOM 938 C C . THR A 1 112 ? -12.569 0.202 -0.980 1.00 97.81 112 THR A C 1
ATOM 940 O O . THR A 1 112 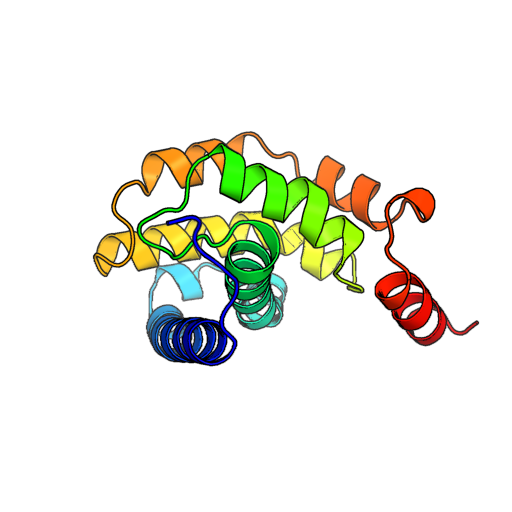? -12.269 0.252 -2.174 1.00 97.81 112 THR A O 1
ATOM 943 N N . LEU A 1 113 ? -11.648 0.057 -0.022 1.00 98.06 113 LEU A N 1
ATOM 944 C CA . LEU A 1 113 ? -10.217 -0.028 -0.320 1.00 98.06 113 LEU A CA 1
ATOM 945 C C . LEU A 1 113 ? -9.855 -1.360 -0.989 1.00 98.06 113 LEU A C 1
ATOM 947 O O . LEU A 1 113 ? -9.045 -1.379 -1.913 1.00 98.06 113 LEU A O 1
ATOM 951 N N . ILE A 1 114 ? -10.477 -2.466 -0.567 1.00 97.75 114 ILE A N 1
ATOM 952 C CA . ILE A 1 114 ? -10.288 -3.781 -1.193 1.00 97.75 114 ILE A CA 1
ATOM 953 C C . ILE A 1 114 ? -10.798 -3.761 -2.632 1.00 97.75 114 ILE A C 1
ATOM 955 O O . ILE A 1 114 ? -10.048 -4.124 -3.531 1.00 97.75 114 ILE A O 1
ATOM 959 N N . ARG A 1 115 ? -12.010 -3.251 -2.885 1.00 97.88 115 ARG A N 1
ATOM 960 C CA . ARG A 1 115 ? -12.531 -3.110 -4.255 1.00 97.88 115 ARG A CA 1
ATOM 961 C C . ARG A 1 115 ? -11.612 -2.255 -5.122 1.00 97.88 115 ARG A C 1
ATOM 963 O O . ARG A 1 115 ? -11.396 -2.575 -6.286 1.00 97.88 115 ARG A O 1
ATOM 970 N N . ALA A 1 116 ? -11.031 -1.189 -4.567 1.00 97.69 116 ALA A N 1
ATOM 971 C CA . ALA A 1 116 ? -10.061 -0.376 -5.292 1.00 97.69 116 ALA A CA 1
ATOM 972 C C . ALA A 1 116 ? -8.824 -1.191 -5.706 1.00 97.69 116 ALA A C 1
ATOM 974 O O . ALA A 1 116 ? -8.422 -1.108 -6.866 1.00 97.69 116 ALA A O 1
ATOM 975 N N . LEU A 1 117 ? -8.273 -2.012 -4.804 1.00 96.75 117 LEU A N 1
ATOM 976 C CA . LEU A 1 117 ? -7.171 -2.931 -5.110 1.00 96.75 117 LEU A CA 1
ATOM 977 C C . LEU A 1 117 ? -7.565 -3.996 -6.141 1.00 96.75 117 LEU A C 1
ATOM 979 O O . LEU A 1 117 ? -6.773 -4.300 -7.025 1.00 96.75 117 LEU A O 1
ATOM 983 N N . ASP A 1 118 ? -8.781 -4.531 -6.062 1.00 95.44 118 ASP A N 1
ATOM 984 C CA . ASP A 1 118 ? -9.261 -5.592 -6.954 1.00 95.44 118 ASP A CA 1
ATOM 985 C C . ASP A 1 118 ? -9.403 -5.119 -8.409 1.00 95.44 118 ASP A C 1
ATOM 987 O O . ASP A 1 118 ? -9.281 -5.917 -9.336 1.00 95.44 118 ASP A O 1
ATOM 991 N N . THR A 1 119 ? -9.602 -3.813 -8.630 1.00 96.69 119 THR A N 1
ATOM 992 C CA . THR A 1 119 ? -9.595 -3.231 -9.985 1.00 96.69 119 THR A CA 1
ATOM 993 C C . THR A 1 119 ? -8.198 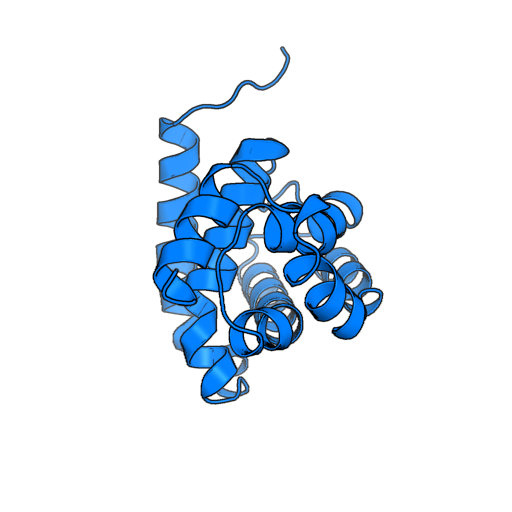-3.079 -10.590 1.00 96.69 119 THR A C 1
ATOM 995 O O . THR A 1 119 ? -8.083 -2.807 -11.784 1.00 96.69 119 THR A O 1
ATOM 998 N N . ILE A 1 120 ? -7.136 -3.235 -9.794 1.00 96.06 120 ILE A N 1
ATOM 999 C CA . ILE A 1 120 ? -5.754 -3.091 -10.251 1.00 96.06 120 ILE A CA 1
ATOM 1000 C C . ILE A 1 120 ? -5.261 -4.439 -10.768 1.00 96.06 120 ILE A C 1
ATOM 1002 O O . ILE A 1 120 ? -5.252 -5.440 -10.054 1.00 96.06 120 ILE A O 1
ATOM 1006 N N . LYS A 1 121 ? -4.792 -4.472 -12.015 1.00 94.69 121 LYS A N 1
ATOM 1007 C CA . LYS A 1 121 ? -4.147 -5.663 -12.572 1.00 94.69 121 LYS A CA 1
ATOM 1008 C C . LYS A 1 121 ? -2.666 -5.639 -12.215 1.00 94.69 121 LYS A C 1
ATOM 1010 O O . LYS A 1 121 ? -1.993 -4.643 -12.462 1.00 94.69 121 LYS A O 1
ATOM 1015 N N . VAL A 1 122 ? -2.122 -6.762 -11.736 1.00 92.81 122 VAL A N 1
ATOM 1016 C CA . VAL A 1 122 ? -0.678 -6.906 -11.434 1.00 92.81 122 VAL A CA 1
ATOM 1017 C C . VAL A 1 122 ? 0.196 -6.475 -12.616 1.00 92.81 122 VAL A C 1
ATOM 1019 O O . VAL A 1 122 ? 1.220 -5.828 -12.426 1.00 92.81 122 VAL A O 1
ATOM 1022 N N . ARG A 1 123 ? -0.245 -6.760 -13.847 1.00 92.25 123 ARG A N 1
ATOM 1023 C CA . ARG A 1 123 ? 0.443 -6.334 -15.070 1.00 92.25 123 ARG A CA 1
ATOM 1024 C C . ARG A 1 123 ? 0.639 -4.815 -15.158 1.00 92.25 123 ARG A C 1
ATOM 1026 O O . ARG A 1 123 ? 1.705 -4.392 -15.569 1.00 92.25 123 ARG A O 1
ATOM 1033 N N . GLN A 1 124 ? -0.315 -4.002 -14.696 1.00 92.69 124 GLN A N 1
ATOM 1034 C CA . GLN A 1 124 ? -0.164 -2.539 -14.685 1.00 92.69 124 GLN A CA 1
ATOM 1035 C C . GLN A 1 124 ? 0.984 -2.091 -13.771 1.00 92.69 124 GLN A C 1
ATOM 1037 O O . GLN A 1 124 ? 1.694 -1.148 -14.102 1.00 92.69 124 GLN A O 1
ATOM 1042 N N . LEU A 1 125 ? 1.198 -2.788 -12.6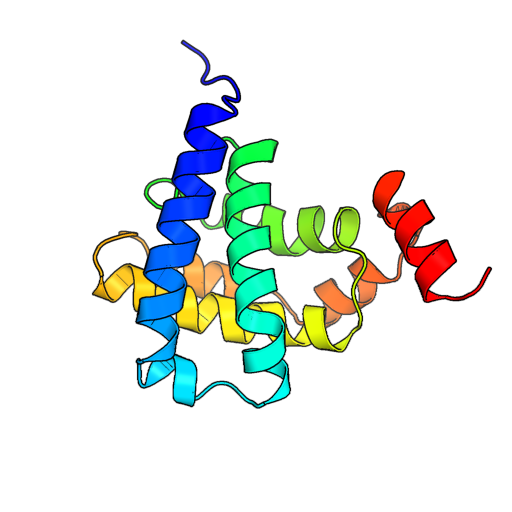50 1.00 91.19 125 LEU A N 1
ATOM 1043 C CA . LEU A 1 125 ? 2.324 -2.521 -11.752 1.00 91.19 125 LEU A CA 1
ATOM 1044 C C . LEU A 1 125 ? 3.652 -2.913 -12.396 1.00 91.19 125 LEU A C 1
ATOM 1046 O O . LEU A 1 125 ? 4.611 -2.148 -12.332 1.00 91.19 125 LEU A O 1
ATOM 1050 N N . LEU A 1 126 ? 3.689 -4.092 -13.026 1.00 91.44 126 LEU A N 1
ATOM 1051 C CA . LEU A 1 126 ? 4.869 -4.616 -13.716 1.00 91.44 126 LEU A CA 1
ATOM 1052 C C . LEU A 1 126 ? 5.298 -3.731 -14.888 1.00 91.44 126 LEU A C 1
ATOM 1054 O O . LEU A 1 126 ? 6.472 -3.387 -14.998 1.00 91.44 126 LEU A O 1
ATOM 1058 N N . ASP A 1 127 ? 4.347 -3.333 -15.725 1.00 90.69 127 ASP A N 1
ATOM 1059 C CA . ASP A 1 127 ? 4.610 -2.471 -16.874 1.00 90.69 127 ASP A CA 1
ATOM 1060 C C . ASP A 1 127 ? 5.010 -1.065 -16.393 1.00 90.69 127 ASP A C 1
ATOM 1062 O O . ASP A 1 127 ? 6.023 -0.515 -16.827 1.00 90.69 127 ASP A O 1
ATOM 1066 N N . GLY A 1 128 ? 4.286 -0.519 -15.408 1.00 86.75 128 GLY A N 1
ATOM 1067 C CA . GLY A 1 128 ? 4.553 0.805 -14.853 1.00 86.75 128 GLY A CA 1
ATOM 1068 C C . GLY A 1 128 ? 5.946 0.943 -14.239 1.00 86.75 128 GLY A C 1
ATOM 1069 O O . GLY A 1 128 ? 6.603 1.960 -14.453 1.00 86.75 128 GLY A O 1
ATOM 1070 N N . HIS A 1 129 ? 6.430 -0.061 -13.493 1.00 84.94 129 HIS A N 1
ATOM 1071 C CA . HIS A 1 129 ? 7.717 0.059 -12.801 1.00 84.94 129 HIS A CA 1
ATOM 1072 C C . HIS A 1 129 ? 8.935 -0.153 -13.705 1.00 84.94 129 HIS A C 1
ATOM 1074 O O . HIS A 1 129 ? 10.042 0.150 -13.258 1.00 84.94 129 HIS A O 1
ATOM 1080 N N . ARG A 1 130 ? 8.759 -0.704 -14.912 1.00 84.81 130 ARG A N 1
ATOM 1081 C CA . ARG A 1 130 ? 9.828 -0.921 -15.907 1.00 84.81 130 ARG A CA 1
ATOM 1082 C C . ARG A 1 130 ? 10.030 0.276 -16.827 1.00 84.81 130 ARG A C 1
ATOM 1084 O O . ARG A 1 130 ? 11.100 0.441 -17.395 1.00 84.81 130 ARG A O 1
ATOM 1091 N N . GLU A 1 131 ? 8.999 1.093 -16.960 1.00 83.38 131 GLU A N 1
ATOM 1092 C CA . GLU A 1 131 ? 8.965 2.244 -17.845 1.00 83.38 131 GLU A CA 1
ATOM 1093 C C . GLU A 1 131 ? 9.748 3.420 -17.233 1.00 83.38 131 GLU A C 1
ATOM 1095 O O . GLU A 1 131 ? 9.296 4.070 -16.289 1.00 83.38 131 GLU A O 1
ATOM 1100 N N . THR A 1 132 ? 10.950 3.682 -17.752 1.00 78.12 132 THR A N 1
ATOM 1101 C CA . THR A 1 132 ? 11.925 4.619 -17.162 1.00 78.12 132 THR A CA 1
ATOM 1102 C C . THR A 1 132 ? 11.454 6.071 -17.172 1.00 78.12 132 THR A C 1
ATOM 1104 O O . THR A 1 132 ? 11.814 6.840 -16.275 1.00 78.12 132 THR A O 1
ATOM 1107 N N . LYS A 1 133 ? 10.596 6.448 -18.133 1.00 82.06 133 LYS A N 1
ATOM 1108 C CA . LYS A 1 133 ? 9.962 7.779 -18.167 1.00 82.06 133 LYS A CA 1
ATOM 1109 C C . LYS A 1 133 ? 9.063 8.028 -16.953 1.00 82.06 133 LYS A C 1
ATOM 1111 O O . LYS A 1 133 ? 8.887 9.177 -16.569 1.00 82.06 133 LYS A O 1
ATOM 1116 N N . ASN A 1 134 ? 8.548 6.967 -16.326 1.00 79.25 134 ASN A N 1
ATOM 1117 C CA . ASN A 1 134 ? 7.709 7.069 -15.136 1.00 79.25 134 ASN A CA 1
ATOM 1118 C C . ASN A 1 134 ? 8.530 7.178 -13.849 1.00 79.25 134 ASN A C 1
ATOM 1120 O O . ASN A 1 134 ? 7.937 7.277 -12.786 1.00 79.25 134 ASN A O 1
ATOM 1124 N N . TRP A 1 135 ? 9.862 7.081 -13.898 1.00 86.50 135 TRP A N 1
ATOM 1125 C CA . TRP A 1 135 ? 10.694 7.097 -12.694 1.00 86.50 135 TRP A CA 1
ATOM 1126 C C . TRP A 1 135 ? 11.092 8.511 -12.326 1.00 86.50 135 TRP A C 1
ATOM 1128 O O . TRP A 1 135 ? 11.497 9.298 -13.190 1.00 86.50 135 TRP A O 1
ATOM 1138 N N . ASP A 1 136 ? 11.077 8.787 -11.028 1.00 85.19 136 ASP A N 1
ATOM 1139 C CA . ASP A 1 136 ? 11.687 9.999 -10.514 1.00 85.19 136 ASP A CA 1
ATOM 1140 C C . ASP A 1 136 ? 13.222 9.911 -10.486 1.00 85.19 136 ASP A C 1
ATOM 1142 O O . ASP A 1 136 ? 13.831 8.867 -10.749 1.00 85.19 136 ASP A O 1
ATOM 1146 N N . ALA A 1 137 ? 13.863 11.043 -10.193 1.00 83.44 137 ALA A N 1
ATOM 1147 C CA . ALA A 1 137 ? 15.318 11.144 -10.192 1.00 83.44 137 ALA A CA 1
ATOM 1148 C C . ALA A 1 137 ? 15.973 10.161 -9.204 1.00 83.44 137 ALA A C 1
ATOM 1150 O O . ALA A 1 137 ? 16.976 9.530 -9.535 1.00 83.44 137 ALA A O 1
ATOM 1151 N N . HIS A 1 138 ? 15.384 9.978 -8.019 1.00 83.50 138 HIS A N 1
ATOM 1152 C CA . HIS A 1 138 ? 15.923 9.089 -6.990 1.00 83.50 138 HIS A CA 1
ATOM 1153 C C . HIS A 1 138 ? 15.823 7.619 -7.394 1.00 83.50 138 HIS A C 1
ATOM 1155 O O . HIS A 1 138 ? 16.782 6.865 -7.223 1.00 83.50 138 HIS A O 1
ATOM 1161 N N . LYS A 1 139 ? 14.696 7.208 -7.979 1.00 82.75 139 LYS A N 1
ATOM 1162 C CA . LYS A 1 139 ? 14.522 5.852 -8.485 1.00 82.75 139 LYS A CA 1
ATOM 1163 C C . LYS A 1 139 ? 15.499 5.553 -9.618 1.00 82.75 139 LYS A C 1
ATOM 1165 O O . LYS A 1 139 ? 16.060 4.462 -9.627 1.00 82.75 139 LYS A O 1
ATOM 1170 N N . ARG A 1 140 ? 15.741 6.489 -10.543 1.00 83.94 140 ARG A N 1
ATOM 1171 C CA . ARG A 1 140 ? 16.738 6.296 -11.617 1.00 83.94 140 ARG A CA 1
ATOM 1172 C C . ARG A 1 140 ? 18.121 5.982 -11.052 1.00 83.94 140 ARG A C 1
ATOM 1174 O O . ARG A 1 140 ? 18.712 4.990 -11.467 1.00 83.94 140 ARG A O 1
ATOM 1181 N N . LEU A 1 141 ? 18.574 6.753 -10.062 1.00 81.81 141 LEU A N 1
ATOM 1182 C CA . LEU A 1 141 ? 19.843 6.506 -9.369 1.00 81.81 141 LEU A CA 1
ATOM 1183 C C . LEU A 1 141 ? 19.854 5.137 -8.670 1.00 81.81 141 LEU A C 1
ATOM 1185 O O . LEU A 1 141 ? 20.788 4.359 -8.835 1.00 81.81 141 LEU A O 1
ATOM 1189 N N . GLY A 1 142 ? 18.790 4.798 -7.935 1.00 77.00 142 GLY A N 1
ATOM 1190 C CA . GLY A 1 142 ? 18.686 3.500 -7.261 1.00 77.00 142 GLY A CA 1
ATOM 1191 C C . GLY A 1 142 ? 18.701 2.313 -8.231 1.00 77.00 142 GLY A C 1
ATOM 1192 O O . GLY A 1 142 ? 19.327 1.291 -7.957 1.00 77.00 142 GLY A O 1
ATOM 1193 N N . MET A 1 143 ? 18.049 2.444 -9.389 1.00 80.19 143 MET A N 1
ATOM 1194 C CA . MET A 1 143 ? 18.026 1.396 -10.408 1.00 80.19 143 MET A CA 1
ATOM 1195 C C . MET A 1 143 ? 19.361 1.262 -11.151 1.00 80.19 143 MET A C 1
ATOM 1197 O O . MET A 1 143 ? 19.694 0.141 -11.516 1.00 80.19 143 MET A O 1
ATOM 1201 N N . GLN A 1 144 ? 20.147 2.334 -11.326 1.00 78.25 144 GLN A N 1
ATOM 1202 C CA . GLN A 1 144 ? 21.518 2.232 -11.860 1.00 78.25 144 GLN A CA 1
ATOM 1203 C C . GLN A 1 144 ? 22.378 1.314 -10.985 1.00 78.25 144 GLN A C 1
ATOM 1205 O O . GLN A 1 144 ? 22.958 0.352 -11.483 1.00 78.25 144 GLN A O 1
ATOM 1210 N N . VAL A 1 145 ? 22.336 1.524 -9.667 1.00 74.94 145 VA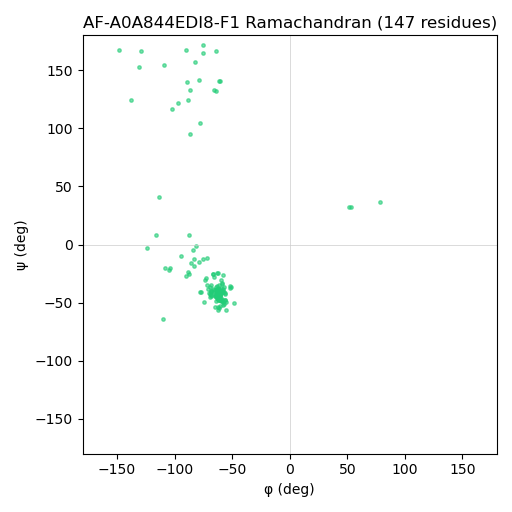L A N 1
ATOM 1211 C CA . VAL A 1 145 ? 23.060 0.693 -8.693 1.00 74.94 145 VAL A CA 1
ATOM 1212 C C . VAL A 1 145 ? 22.565 -0.759 -8.700 1.00 74.94 145 VAL A C 1
ATOM 1214 O O . VAL A 1 145 ? 23.368 -1.686 -8.655 1.00 74.94 145 VAL A O 1
ATOM 1217 N N . LEU A 1 146 ? 21.247 -0.983 -8.776 1.00 69.06 146 LEU A N 1
ATOM 1218 C CA . LEU A 1 146 ? 20.666 -2.334 -8.774 1.00 69.06 146 LEU A CA 1
ATOM 1219 C C . LEU A 1 146 ? 20.887 -3.107 -10.083 1.00 69.06 146 LEU A C 1
ATOM 1221 O O . LEU A 1 146 ? 20.895 -4.337 -10.059 1.00 69.06 146 LEU A O 1
ATOM 1225 N N . MET A 1 147 ? 21.005 -2.409 -11.214 1.00 71.50 147 MET A N 1
ATOM 1226 C CA . MET A 1 147 ? 21.214 -3.015 -12.534 1.00 71.50 147 MET A CA 1
ATOM 1227 C C . MET A 1 147 ? 22.694 -3.102 -12.935 1.00 71.50 147 MET A C 1
ATOM 1229 O O . MET A 1 147 ? 22.997 -3.794 -13.902 1.00 71.50 147 MET A O 1
ATOM 1233 N N . GLY A 1 148 ? 23.600 -2.465 -12.185 1.00 59.88 148 GLY A N 1
ATOM 1234 C CA . GLY A 1 148 ? 25.046 -2.552 -12.400 1.00 59.88 148 GLY A CA 1
ATOM 1235 C C . GLY A 1 148 ? 25.570 -1.681 -13.543 1.00 59.88 148 GLY A C 1
ATOM 1236 O O . GLY A 1 148 ? 26.471 -2.123 -14.254 1.00 59.88 148 GLY A O 1
ATOM 1237 N N . TYR A 1 149 ? 24.998 -0.486 -13.728 1.00 51.34 149 TYR A N 1
ATOM 1238 C CA . TYR A 1 149 ? 25.521 0.540 -14.643 1.00 51.34 149 TYR A CA 1
ATOM 1239 C C . TYR A 1 149 ? 26.442 1.528 -13.930 1.00 51.34 149 TYR A C 1
ATOM 1241 O O . TYR A 1 149 ? 26.125 1.888 -12.772 1.00 51.34 149 TYR A O 1
#

Organism: NCBI:txid152331

Mean predicted aligned error: 4.13 Å

Nearest PDB structures (foldseek):
  5ku9-assembly2_B  TM=3.847E-01  e=1.031E+00  unclassified

Sequence (149 aa):
MEQQYSEVEAEKHFENNRLWFRRFQTTRSYRKLTKPERAAAGYITQAFVGLAYKYQLRNPRRYTATSVKEVVLTLFPEKIAATNVFFTSVIPVMRRYFIFLGVQHKISNVDTLIRALDTIKVRQLLDGHRETKNWDAHKRLGMQVLMGY

pLDDT: mean 92.17, std 8.52, range [49.84, 98.44]

Radius of gyration: 15.07 Å; Cα contacts (8 Å, |Δi|>4): 170; chains: 1; bounding box: 40×43×34 Å